Protein AF-0000000075408989 (afdb_homodimer)

Solvent-accessible surface area (backbone atoms only — not comparable to full-atom values): 9919 Å² total; per-residue (Å²): 128,81,66,56,73,28,46,53,67,54,35,48,76,35,36,69,58,48,52,52,48,8,62,71,70,38,56,32,36,30,17,55,95,84,28,76,44,34,31,33,29,18,43,68,58,52,48,53,44,45,54,67,51,27,75,73,40,74,67,51,50,51,53,60,67,58,42,80,72,45,85,69,74,74,67,75,70,71,78,71,73,72,74,78,77,125,127,79,66,56,74,29,46,53,68,54,34,46,77,36,35,69,58,50,51,52,46,8,61,72,71,38,56,32,36,30,17,56,96,84,28,75,44,34,33,34,28,18,44,68,58,52,48,54,44,46,53,66,50,26,75,72,41,72,67,51,50,51,52,60,68,61,42,78,70,45,86,70,74,74,69,76,69,71,79,71,74,73,77,78,76,126

Foldseek 3Di:
DDQAEAEPVRCVVVVVVQQVVQAVPTKYFYDYPRHTDDIDHDPVVVVVVQVVVCVVPVVSVVVVVVPPPDPPPPPPPPPPPPPPDD/DDQAEAEPVRCVVVVVVQQVVQAVPTKYFYDYPRHTDDIDHDPVVVVVVQVVVCVVPVVSVVVVVVPPPDPPPPPPPPPPPPPPDD

Nearest PDB structures (foldseek):
  2odk-assembly2_D  TM=9.544E-01  e=2.946E-04  Nitrosomonas europaea
  6jqy-assembly1_A  TM=9.069E-01  e=1.344E-02  Mycobacterium tuberculosis CDC1551
  4zm2-assembly1_B  TM=8.749E-01  e=1.439E-02  Punavirus P1
  3k33-assembly1_C-2  TM=7.530E-01  e=9.557E-03  Punavirus P1
  3k33-assembly1_D-2  TM=6.213E-01  e=1.041E-01  Punavirus P1

Radius of gyration: 17.15 Å; Cα contacts (8 Å, |Δi|>4): 229; chains: 2; bounding box: 41×52×52 Å

Structure (mmCIF, N/CA/C/O backbone):
data_AF-0000000075408989-model_v1
#
loop_
_entity.id
_entity.type
_entity.pdbx_description
1 polymer Antitoxin
#
loop_
_atom_site.group_PDB
_atom_site.id
_atom_site.type_symbol
_atom_site.label_atom_id
_atom_site.label_alt_id
_atom_site.label_comp_id
_atom_site.label_asym_id
_atom_site.label_entity_id
_atom_site.label_seq_id
_atom_site.pdbx_PDB_ins_code
_atom_site.Cartn_x
_atom_site.Cartn_y
_atom_site.Cartn_z
_atom_site.occupancy
_atom_site.B_iso_or_equiv
_atom_site.auth_seq_id
_atom_site.auth_comp_id
_atom_site.auth_asym_id
_atom_site.auth_atom_id
_atom_site.pdbx_PDB_model_num
ATOM 1 N N . MET A 1 1 ? 5.266 -3.361 18.203 1 47 1 MET A N 1
ATOM 2 C CA . MET A 1 1 ? 5.754 -4.484 17.422 1 47 1 MET A CA 1
ATOM 3 C C . MET A 1 1 ? 6.062 -4.051 15.984 1 47 1 MET A C 1
ATOM 5 O O . MET A 1 1 ? 5.445 -3.113 15.477 1 47 1 MET A O 1
ATOM 9 N N . PRO A 1 2 ? 7.184 -4.609 15.477 1 57.84 2 PRO A N 1
ATOM 10 C CA . PRO A 1 2 ? 7.59 -4.152 14.141 1 57.84 2 PRO A CA 1
ATOM 11 C C . PRO A 1 2 ? 6.547 -4.469 13.07 1 57.84 2 PRO A C 1
ATOM 13 O O . PRO A 1 2 ? 5.746 -5.391 13.234 1 57.84 2 PRO A O 1
ATOM 16 N N . GLU A 1 3 ? 6.156 -3.662 12.141 1 69.25 3 GLU A N 1
ATOM 17 C CA . GLU A 1 3 ? 5.238 -3.895 11.031 1 69.25 3 GLU A CA 1
ATOM 18 C C . GLU A 1 3 ? 5.59 -5.176 10.281 1 69.25 3 GLU A C 1
ATOM 20 O O . GLU A 1 3 ? 6.77 -5.469 10.062 1 69.25 3 GLU A O 1
ATOM 25 N N . PRO A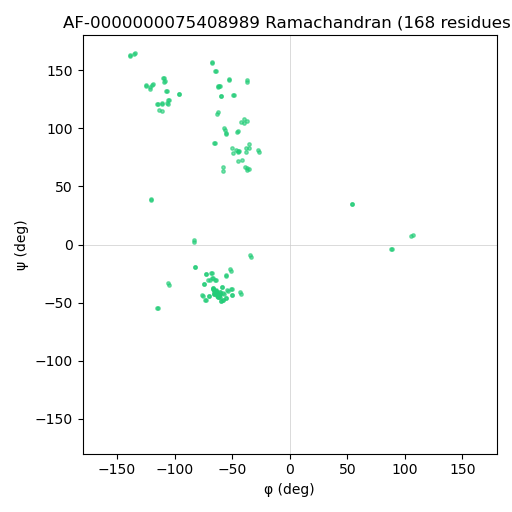 1 4 ? 4.574 -5.977 10.133 1 80.69 4 PRO A N 1
ATOM 26 C CA . PRO A 1 4 ? 4.859 -7.215 9.406 1 80.69 4 PRO A CA 1
ATOM 27 C C . PRO A 1 4 ? 5.523 -6.965 8.055 1 80.69 4 PRO A C 1
ATOM 29 O O . PRO A 1 4 ? 5.191 -5.992 7.371 1 80.69 4 PRO A O 1
ATOM 32 N N . ARG A 1 5 ? 6.477 -7.848 7.738 1 90.88 5 ARG A N 1
ATOM 33 C CA . ARG A 1 5 ? 7.203 -7.773 6.477 1 90.88 5 ARG A CA 1
ATOM 34 C C . ARG A 1 5 ? 7.031 -9.055 5.668 1 90.88 5 ARG A C 1
ATOM 36 O O . ARG A 1 5 ? 7.027 -10.156 6.23 1 90.88 5 ARG A O 1
ATOM 43 N N . TRP A 1 6 ? 6.77 -8.859 4.461 1 95.5 6 TRP A N 1
ATOM 44 C CA . TRP A 1 6 ? 6.602 -9.961 3.512 1 95.5 6 TRP A CA 1
ATOM 45 C C . TRP A 1 6 ? 7.641 -9.875 2.398 1 95.5 6 TRP A C 1
ATOM 47 O O . TRP A 1 6 ? 7.941 -8.789 1.901 1 95.5 6 TRP A O 1
ATOM 57 N N . SER A 1 7 ? 8.203 -11.062 2.025 1 96.75 7 SER A N 1
ATOM 58 C CA . SER A 1 7 ? 8.883 -11.07 0.731 1 96.75 7 SER A CA 1
ATOM 59 C C . SER A 1 7 ? 7.887 -10.891 -0.412 1 96.75 7 SER A C 1
ATOM 61 O O . SER A 1 7 ? 6.691 -11.148 -0.248 1 96.75 7 SER A O 1
ATOM 63 N N . LEU A 1 8 ? 8.352 -10.43 -1.515 1 96.81 8 LEU A N 1
ATOM 64 C CA . LEU A 1 8 ? 7.504 -10.273 -2.689 1 96.81 8 LEU A CA 1
ATOM 65 C C . LEU A 1 8 ? 6.73 -11.555 -2.982 1 96.81 8 LEU A C 1
ATOM 67 O O . LEU A 1 8 ? 5.523 -11.508 -3.23 1 96.81 8 LEU A O 1
ATOM 71 N N . GLN A 1 9 ? 7.434 -12.688 -2.883 1 96.62 9 GLN A N 1
ATOM 72 C CA . GLN A 1 9 ? 6.824 -13.977 -3.186 1 96.62 9 GLN A CA 1
ATOM 73 C C . GLN A 1 9 ? 5.797 -14.367 -2.129 1 96.62 9 GLN A C 1
ATOM 75 O O . GLN A 1 9 ? 4.707 -14.836 -2.457 1 96.62 9 GLN A O 1
ATOM 80 N N . ASP A 1 10 ? 6.121 -14.195 -0.909 1 96.88 10 ASP A N 1
ATOM 81 C CA . ASP A 1 10 ? 5.199 -14.531 0.171 1 96.88 10 ASP A CA 1
ATOM 82 C C . ASP A 1 10 ? 3.953 -13.648 0.128 1 96.88 10 ASP A C 1
ATOM 84 O O . ASP A 1 10 ? 2.84 -14.117 0.37 1 96.88 10 ASP A O 1
ATOM 88 N N . ALA A 1 11 ? 4.172 -12.406 -0.107 1 97.75 11 ALA A N 1
ATOM 89 C CA . ALA A 1 11 ? 3.051 -11.477 -0.214 1 97.75 11 ALA A CA 1
ATOM 90 C C . ALA A 1 11 ? 2.105 -11.883 -1.338 1 97.75 11 ALA A C 1
ATOM 92 O O . ALA A 1 11 ? 0.883 -11.859 -1.169 1 97.75 11 ALA A O 1
ATOM 93 N N . LYS A 1 12 ? 2.682 -12.148 -2.463 1 96.44 12 LYS A N 1
ATOM 94 C CA . LYS A 1 12 ? 1.883 -12.617 -3.592 1 96.44 12 LYS A CA 1
ATOM 95 C C . LYS A 1 12 ? 1.069 -13.852 -3.219 1 96.44 12 LYS A C 1
ATOM 97 O O . LYS A 1 12 ? -0.131 -13.914 -3.494 1 96.44 12 LYS A O 1
ATOM 102 N N . ASN A 1 13 ? 1.702 -14.773 -2.574 1 96.81 13 ASN A N 1
ATOM 103 C CA . ASN A 1 13 ? 1.077 -16.047 -2.244 1 96.81 13 ASN A CA 1
ATOM 104 C C . ASN A 1 13 ? 0.044 -15.898 -1.131 1 96.81 13 ASN A C 1
ATOM 106 O O . ASN A 1 13 ? -0.832 -16.75 -0.969 1 96.81 13 ASN A O 1
ATOM 110 N N . SER A 1 14 ? 0.214 -14.945 -0.373 1 96.62 14 SER A N 1
ATOM 111 C CA . SER A 1 14 ? -0.706 -14.672 0.726 1 96.62 14 SER A CA 1
ATOM 112 C C . SER A 1 14 ? -1.337 -13.289 0.587 1 96.62 14 SER A C 1
ATOM 114 O O . SER A 1 14 ? -1.492 -12.57 1.577 1 96.62 14 SER A O 1
ATOM 116 N N . PHE A 1 15 ? -1.644 -12.945 -0.572 1 97 15 PHE A N 1
ATOM 117 C CA . PHE A 1 15 ? -2.061 -11.578 -0.861 1 97 15 PHE A CA 1
ATOM 118 C C . PHE A 1 15 ? -3.33 -11.227 -0.097 1 97 15 PHE A C 1
ATOM 120 O O . PHE A 1 15 ? -3.461 -10.117 0.422 1 97 15 PHE A O 1
ATOM 127 N N . SER A 1 16 ? -4.289 -12.109 -0.05 1 96.19 16 SER A N 1
ATOM 128 C CA . SER A 1 16 ? -5.52 -11.867 0.696 1 96.19 16 SER A CA 1
ATOM 129 C C . SER A 1 16 ? -5.227 -11.562 2.162 1 96.19 16 SER A C 1
ATOM 131 O O . SER A 1 16 ? -5.852 -10.68 2.754 1 96.19 16 SER A O 1
ATOM 133 N N . ALA A 1 17 ? -4.289 -12.344 2.736 1 96.25 17 ALA A N 1
ATOM 134 C CA . ALA A 1 17 ? -3.889 -12.117 4.121 1 96.25 17 ALA A CA 1
ATOM 135 C C . ALA A 1 17 ? -3.207 -10.758 4.281 1 96.25 17 ALA A C 1
ATOM 137 O O . ALA A 1 17 ? -3.41 -10.062 5.281 1 96.25 17 ALA A O 1
ATOM 138 N N . VAL A 1 18 ? -2.367 -10.398 3.371 1 96.62 18 VAL A N 1
ATOM 139 C CA . VAL A 1 18 ? -1.7 -9.102 3.367 1 96.62 18 VAL A CA 1
ATOM 140 C C . VAL A 1 18 ? -2.74 -7.984 3.352 1 96.62 18 VAL A C 1
ATOM 142 O O . VAL A 1 18 ? -2.66 -7.043 4.141 1 96.62 18 VAL A O 1
ATOM 145 N N . VAL A 1 19 ? -3.717 -8.117 2.457 1 96.81 19 VAL A N 1
ATOM 146 C CA . VAL A 1 19 ? -4.773 -7.125 2.314 1 96.81 19 VAL A CA 1
ATOM 147 C C . VAL A 1 19 ? -5.582 -7.039 3.607 1 96.81 19 VAL A C 1
ATOM 149 O O . VAL A 1 19 ? -5.855 -5.941 4.102 1 96.81 19 VAL A O 1
ATOM 152 N N . ASP A 1 20 ? -5.898 -8.156 4.152 1 95.75 20 ASP A N 1
ATOM 153 C CA . ASP A 1 20 ? -6.676 -8.18 5.387 1 95.75 20 ASP A CA 1
ATOM 154 C C . ASP A 1 20 ? -5.914 -7.504 6.527 1 95.75 20 ASP A C 1
ATOM 156 O O . ASP A 1 20 ? -6.492 -6.727 7.289 1 95.75 20 ASP A O 1
ATOM 160 N N . ALA A 1 21 ? -4.664 -7.812 6.645 1 94.88 21 ALA A N 1
ATOM 161 C CA . ALA A 1 21 ? -3.82 -7.207 7.672 1 94.88 21 ALA A CA 1
ATOM 162 C C . ALA A 1 21 ? -3.75 -5.691 7.496 1 94.88 21 ALA A C 1
ATOM 164 O O . ALA A 1 21 ? -3.812 -4.945 8.477 1 94.88 21 ALA A O 1
ATOM 165 N N . ALA A 1 22 ? -3.643 -5.254 6.305 1 95.44 22 ALA A N 1
ATOM 166 C CA . ALA A 1 22 ? -3.605 -3.824 6.016 1 95.44 22 ALA A CA 1
ATOM 167 C C . ALA A 1 22 ? -4.918 -3.15 6.406 1 95.44 22 ALA A C 1
ATOM 169 O O . ALA A 1 22 ? -4.914 -2.039 6.941 1 95.44 22 ALA A O 1
ATOM 170 N N . LEU A 1 23 ? -6.004 -3.76 6.176 1 94.5 23 LEU A N 1
ATOM 171 C CA . LEU A 1 23 ? -7.324 -3.213 6.469 1 94.5 23 LEU A CA 1
ATOM 172 C C . LEU A 1 23 ? -7.539 -3.096 7.973 1 94.5 23 LEU A C 1
ATOM 174 O O . LEU A 1 23 ? -8.328 -2.264 8.43 1 94.5 23 LEU A O 1
ATOM 178 N N . HIS A 1 24 ? -6.859 -3.863 8.641 1 91.75 24 HIS A N 1
ATOM 179 C CA . HIS A 1 24 ? -6.984 -3.814 10.094 1 91.75 24 HIS A CA 1
ATOM 180 C C . HIS A 1 24 ? -6.113 -2.711 10.68 1 91.75 24 HIS A C 1
ATOM 182 O O . HIS A 1 24 ? -5.918 -2.65 11.898 1 91.75 24 HIS A O 1
ATOM 188 N N . GLY A 1 25 ? -5.488 -2.01 9.891 1 82.12 25 GLY A N 1
ATOM 189 C CA . GLY A 1 25 ? -4.891 -0.766 10.344 1 82.12 25 GLY A CA 1
ATOM 190 C C . GLY A 1 25 ? -3.379 -0.843 10.469 1 82.12 25 GLY A C 1
ATOM 191 O O . GLY A 1 25 ? -2.75 0.058 11.031 1 82.12 25 GLY A O 1
ATOM 192 N N . ARG A 1 26 ? -2.824 -1.815 10.062 1 83.38 26 ARG A N 1
ATOM 193 C CA . ARG A 1 26 ? -1.372 -1.942 10.109 1 83.38 26 ARG A CA 1
ATOM 194 C C . ARG A 1 26 ? -0.778 -1.997 8.711 1 83.38 26 ARG A C 1
ATOM 196 O O . ARG A 1 26 ? -1.114 -2.883 7.922 1 83.38 26 ARG A O 1
ATOM 203 N N . PRO A 1 27 ? 0.085 -1.045 8.438 1 93.19 27 PRO A N 1
ATOM 204 C CA . PRO A 1 27 ? 0.773 -1.125 7.145 1 93.19 27 PRO A CA 1
ATOM 205 C C . PRO A 1 27 ? 1.6 -2.4 6.996 1 93.19 27 PRO A C 1
ATOM 207 O O . PRO A 1 27 ? 2.217 -2.857 7.961 1 93.19 27 PRO A O 1
ATOM 210 N N . GLN A 1 28 ? 1.506 -3.033 5.828 1 94.88 28 GLN A N 1
ATOM 211 C CA . GLN A 1 28 ? 2.283 -4.223 5.504 1 94.88 28 GLN A CA 1
ATOM 212 C C . GLN A 1 28 ? 3.418 -3.895 4.539 1 94.88 28 GLN A C 1
ATOM 214 O O . GLN A 1 28 ? 3.182 -3.373 3.447 1 94.88 28 GLN A O 1
ATOM 219 N N . THR A 1 29 ? 4.605 -4.215 4.926 1 95.56 29 THR A N 1
ATOM 220 C CA . THR A 1 29 ? 5.762 -3.928 4.09 1 95.56 29 THR A CA 1
ATOM 221 C C . THR A 1 29 ? 6.148 -5.148 3.26 1 95.56 29 THR A C 1
ATOM 223 O O . THR A 1 29 ? 6.23 -6.262 3.78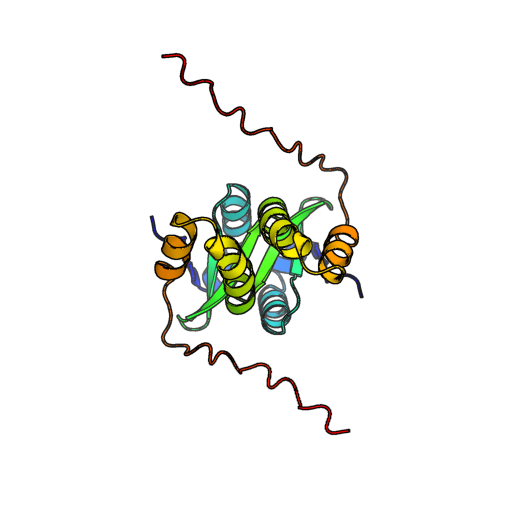5 1 95.56 29 THR A O 1
ATOM 226 N N . VAL A 1 30 ? 6.301 -4.934 2.004 1 96.88 30 VAL A N 1
ATOM 227 C CA . VAL A 1 30 ? 6.746 -5.973 1.081 1 96.88 30 VAL A CA 1
ATOM 228 C C . VAL A 1 30 ? 8.195 -5.707 0.664 1 96.88 30 VAL A C 1
ATOM 230 O O . VAL A 1 30 ? 8.539 -4.59 0.281 1 96.88 30 VAL A O 1
ATOM 233 N N . THR A 1 31 ? 9.031 -6.773 0.736 1 96.19 31 THR A N 1
ATOM 234 C CA . THR A 1 31 ? 10.445 -6.625 0.438 1 96.19 31 THR A CA 1
ATOM 235 C C . THR A 1 31 ? 10.797 -7.309 -0.88 1 96.19 31 THR A C 1
ATOM 237 O O . THR A 1 31 ? 10.172 -8.297 -1.259 1 96.19 31 THR A O 1
ATOM 240 N N . LYS A 1 32 ? 11.695 -6.703 -1.622 1 93.88 32 LYS A N 1
ATOM 241 C CA . LYS A 1 32 ? 12.367 -7.293 -2.775 1 93.88 32 LYS A CA 1
ATOM 242 C C . LYS A 1 32 ? 13.852 -7.531 -2.49 1 93.88 32 LYS A C 1
ATOM 244 O O . LYS A 1 32 ? 14.586 -6.594 -2.176 1 93.88 32 LYS A O 1
ATOM 249 N N . ARG A 1 33 ? 14.18 -8.766 -2.621 1 93.25 33 ARG A N 1
ATOM 250 C CA . ARG A 1 33 ? 15.562 -9.133 -2.338 1 93.25 33 ARG A CA 1
ATOM 251 C C . ARG A 1 33 ? 15.977 -8.664 -0.946 1 93.25 33 ARG A C 1
ATOM 253 O O . ARG A 1 33 ? 17.078 -8.125 -0.767 1 93.25 33 ARG A O 1
ATOM 260 N N . GLY A 1 34 ? 15.062 -8.719 -0.098 1 91.06 34 GLY A N 1
ATOM 261 C CA . GLY A 1 34 ? 15.352 -8.445 1.302 1 91.06 34 GLY A CA 1
ATOM 262 C C . GLY A 1 34 ? 15.242 -6.977 1.661 1 91.06 34 GLY A C 1
ATOM 263 O O . GLY A 1 34 ? 15.344 -6.609 2.834 1 91.06 34 GLY A O 1
ATOM 264 N N . LYS A 1 35 ? 14.992 -6.117 0.73 1 90.88 35 LYS A N 1
ATOM 265 C CA . LYS A 1 35 ? 14.867 -4.684 0.979 1 90.88 35 LYS A CA 1
ATOM 266 C C . LYS A 1 35 ? 13.414 -4.227 0.851 1 90.88 35 LYS A C 1
ATOM 268 O O . LYS A 1 35 ? 12.703 -4.664 -0.05 1 90.88 35 LYS A O 1
ATOM 273 N N . PRO A 1 36 ? 13.023 -3.34 1.737 1 93.38 36 PRO A N 1
ATOM 274 C CA . PRO A 1 36 ? 11.664 -2.814 1.613 1 93.38 36 PRO A CA 1
ATOM 275 C C . PRO A 1 36 ? 11.414 -2.119 0.275 1 93.38 36 PRO A C 1
ATOM 277 O O . PRO A 1 36 ? 12.195 -1.256 -0.129 1 93.38 36 PRO A O 1
ATOM 280 N N . ALA A 1 37 ? 10.414 -2.508 -0.352 1 95.88 37 ALA A N 1
ATOM 281 C CA . ALA A 1 37 ? 10.133 -1.963 -1.677 1 95.88 37 ALA A CA 1
ATOM 282 C C . ALA A 1 37 ? 8.828 -1.164 -1.672 1 95.88 37 ALA A C 1
ATOM 284 O O . ALA A 1 37 ? 8.828 0.03 -1.98 1 95.88 37 ALA A O 1
ATOM 285 N N . VAL A 1 38 ? 7.746 -1.797 -1.233 1 96.69 38 VAL A N 1
ATOM 286 C CA . VAL A 1 38 ? 6.445 -1.132 -1.229 1 96.69 38 VAL A CA 1
ATOM 287 C C . VAL A 1 38 ? 5.742 -1.385 0.102 1 96.69 38 VAL A C 1
ATOM 289 O O . VAL A 1 38 ? 6.152 -2.254 0.874 1 96.69 38 VAL A O 1
ATOM 292 N N . VAL A 1 39 ? 4.691 -0.547 0.325 1 95.62 39 VAL A N 1
ATOM 293 C CA . VAL A 1 39 ? 3.826 -0.676 1.494 1 95.62 39 VAL A CA 1
ATOM 294 C C . VAL A 1 39 ? 2.371 -0.8 1.051 1 95.62 39 VAL A C 1
ATOM 296 O O . VAL A 1 39 ? 1.938 -0.112 0.124 1 95.62 39 VAL A O 1
ATOM 299 N N . VAL A 1 40 ? 1.73 -1.692 1.695 1 96.62 40 VAL A N 1
ATOM 300 C CA . VAL A 1 40 ? 0.295 -1.864 1.497 1 96.62 40 VAL A CA 1
ATOM 301 C C . VAL A 1 40 ? -0.462 -1.32 2.707 1 96.62 40 VAL A C 1
ATOM 303 O O . VAL A 1 40 ? -0.214 -1.735 3.84 1 96.62 40 VAL A O 1
ATOM 306 N N . LEU A 1 41 ? -1.335 -0.384 2.568 1 94.5 41 LEU A N 1
ATOM 307 C CA . LEU A 1 41 ? -2.139 0.136 3.67 1 94.5 41 LEU A CA 1
ATOM 308 C C . LEU A 1 41 ? -3.578 0.372 3.229 1 94.5 41 LEU A C 1
ATOM 310 O O . LEU A 1 41 ? -3.861 0.439 2.029 1 94.5 41 LEU A O 1
ATOM 314 N N . SER A 1 42 ? -4.426 0.49 4.18 1 94.81 42 SER A N 1
ATOM 315 C CA . SER A 1 42 ? -5.832 0.706 3.855 1 94.81 42 SER A CA 1
ATOM 316 C C . SER A 1 42 ? -6.039 2.047 3.16 1 94.81 42 SER A C 1
ATOM 318 O O . SER A 1 42 ? -5.336 3.018 3.451 1 94.81 42 SER A O 1
ATOM 320 N N . VAL A 1 43 ? -6.969 2.066 2.369 1 91.81 43 VAL A N 1
ATOM 321 C CA . VAL A 1 43 ? -7.293 3.314 1.684 1 91.81 43 VAL A CA 1
ATOM 322 C C . VAL A 1 43 ? -7.629 4.395 2.709 1 91.81 43 VAL A C 1
ATOM 324 O O . VAL A 1 43 ? -7.27 5.562 2.529 1 91.81 43 VAL A O 1
ATOM 327 N N . GLN A 1 44 ? -8.258 4.066 3.748 1 88.56 44 GLN A N 1
ATOM 328 C CA . GLN A 1 44 ? -8.617 5.016 4.797 1 88.56 44 GLN A CA 1
ATOM 329 C C . GLN A 1 44 ? -7.375 5.645 5.418 1 88.56 44 GLN A C 1
ATOM 331 O O . GLN A 1 44 ? -7.316 6.863 5.602 1 88.56 44 GLN A O 1
ATOM 336 N N . GLU A 1 45 ? -6.426 4.816 5.699 1 86.75 45 GLU A N 1
ATOM 337 C CA . GLU A 1 45 ? -5.18 5.316 6.273 1 86.75 45 GLU A CA 1
ATOM 338 C C . GLU A 1 45 ? -4.438 6.211 5.281 1 86.75 45 GLU A C 1
ATOM 340 O O . GLU A 1 45 ? -3.861 7.23 5.668 1 86.75 45 GLU A O 1
ATOM 345 N N . TYR A 1 46 ? -4.465 5.809 4.117 1 87.31 46 TYR A N 1
ATOM 346 C CA . TYR A 1 46 ? -3.816 6.586 3.068 1 87.31 46 TYR A CA 1
ATOM 347 C C . TYR A 1 46 ? -4.438 7.973 2.955 1 87.31 46 TYR A C 1
ATOM 349 O O . TYR A 1 46 ? -3.725 8.977 2.85 1 87.31 46 TYR A O 1
ATOM 357 N N . GLU A 1 47 ? -5.695 8.07 3.01 1 83.12 47 GLU A N 1
ATOM 358 C CA . GLU A 1 47 ? -6.41 9.336 2.949 1 83.12 47 GLU A CA 1
ATOM 359 C C . GLU A 1 47 ? -6.082 10.219 4.152 1 83.12 47 GLU A C 1
ATOM 361 O O . GLU A 1 47 ? -5.93 11.43 4.02 1 83.12 47 GLU A O 1
ATOM 366 N N . ARG A 1 48 ? -6.016 9.617 5.188 1 81.75 48 ARG A N 1
ATOM 367 C CA . ARG A 1 48 ? -5.672 10.352 6.402 1 81.75 48 ARG A CA 1
ATOM 368 C C . ARG A 1 48 ? -4.285 10.969 6.297 1 81.75 48 ARG A C 1
ATOM 370 O O . ARG A 1 48 ? -4.086 12.133 6.652 1 81.75 48 ARG A O 1
ATOM 377 N N . LEU A 1 49 ? -3.383 10.227 5.844 1 79.38 49 LEU A N 1
ATOM 378 C CA . LEU A 1 49 ? -2.008 10.688 5.684 1 79.38 49 LEU A CA 1
ATOM 379 C C . LEU A 1 49 ? -1.929 11.82 4.664 1 79.38 49 LEU A C 1
ATOM 381 O O . LEU A 1 49 ? -1.156 12.766 4.836 1 79.38 49 LEU A O 1
ATOM 385 N N . HIS A 1 50 ? -2.703 11.633 3.648 1 74.38 50 HIS A N 1
ATOM 386 C CA . HIS A 1 50 ? -2.697 12.625 2.576 1 74.38 50 HIS A CA 1
ATOM 387 C C . HIS A 1 50 ? -3.402 13.906 3.002 1 74.38 50 HIS A C 1
ATOM 389 O O . HIS A 1 50 ? -2.994 15 2.609 1 74.38 50 HIS A O 1
ATOM 395 N N . GLN A 1 51 ? -4.574 13.836 3.592 1 69.31 51 GLN A N 1
ATOM 396 C CA . GLN A 1 51 ? -5.316 15.008 4.051 1 69.31 51 GLN A CA 1
ATOM 39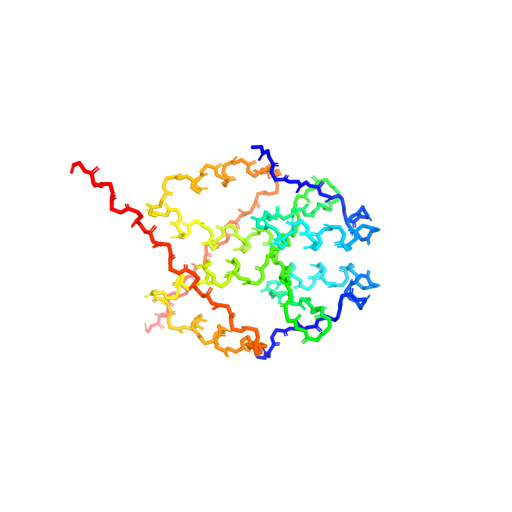7 C C . GLN A 1 51 ? -4.465 15.867 4.973 1 69.31 51 GLN A C 1
ATOM 399 O O . GLN A 1 51 ? -4.539 17.094 4.926 1 69.31 51 GLN A O 1
ATOM 404 N N . ARG A 1 52 ? -3.824 15.227 5.68 1 61.69 52 ARG A N 1
ATOM 405 C CA . ARG A 1 52 ? -2.965 15.984 6.59 1 61.69 52 ARG A CA 1
ATOM 406 C C . ARG A 1 52 ? -1.907 16.766 5.82 1 61.69 52 ARG A C 1
ATOM 408 O O . ARG A 1 52 ? -1.464 17.828 6.27 1 61.69 52 ARG A O 1
ATOM 415 N N . HIS A 1 53 ? -1.553 16.203 4.738 1 58.88 53 HIS A N 1
ATOM 416 C CA . HIS A 1 53 ? -0.587 16.891 3.885 1 58.88 53 HIS A CA 1
ATOM 417 C C . HIS A 1 53 ? -1.237 18.031 3.129 1 58.88 53 HIS A C 1
ATOM 419 O O . HIS A 1 53 ? -0.578 19.031 2.818 1 58.88 53 HIS A O 1
ATOM 425 N N . ASP A 1 54 ? -2.461 17.734 2.594 1 55.34 54 ASP A N 1
ATOM 426 C CA . ASP A 1 54 ? -3.164 18.703 1.761 1 55.34 54 ASP A CA 1
ATOM 427 C C . ASP A 1 54 ? -3.35 20.031 2.5 1 55.34 54 ASP A C 1
ATOM 429 O O . ASP A 1 54 ? -3.664 21.047 1.885 1 55.34 54 ASP A O 1
ATOM 433 N N . VAL A 1 55 ? -3.379 19.922 3.809 1 50.44 55 VAL A N 1
ATOM 434 C CA . VAL A 1 55 ? -3.619 21.25 4.379 1 50.44 55 VAL A CA 1
ATOM 435 C C . VAL A 1 55 ? -2.631 22.25 3.793 1 50.44 55 VAL A C 1
ATOM 437 O O . VAL A 1 55 ? -2.859 23.469 3.852 1 50.44 55 VAL A O 1
ATOM 440 N N . GLY A 1 56 ? -1.591 21.734 3.338 1 46.75 56 GLY A N 1
ATOM 441 C CA . GLY A 1 56 ? -0.752 22.797 2.824 1 46.75 56 GLY A CA 1
ATOM 442 C C . GLY A 1 56 ? -0.741 22.875 1.309 1 46.75 56 GLY A C 1
ATOM 443 O O . GLY A 1 56 ? -0.365 23.891 0.735 1 46.75 56 GLY A O 1
ATOM 444 N N . THR A 1 57 ? -0.825 21.703 0.535 1 50.94 57 THR A N 1
ATOM 445 C CA . THR A 1 57 ? -0.617 21.828 -0.903 1 50.94 57 THR A CA 1
ATOM 446 C C . THR A 1 57 ? -1.916 21.578 -1.663 1 50.94 57 THR A C 1
ATOM 448 O O . THR A 1 57 ? -2.605 20.594 -1.411 1 50.94 57 THR A O 1
ATOM 451 N N . PRO A 1 58 ? -2.459 22.469 -2.312 1 50.84 58 PRO A N 1
ATOM 452 C CA . PRO A 1 58 ? -3.688 22.422 -3.107 1 50.84 58 PRO A CA 1
ATOM 453 C C . PRO A 1 58 ? -3.795 21.172 -3.965 1 50.84 58 PRO A C 1
ATOM 455 O O . PRO A 1 58 ? -4.879 20.594 -4.102 1 50.84 58 PRO A O 1
ATOM 458 N N . SER A 1 59 ? -2.807 20.672 -4.598 1 50.62 59 SER A N 1
ATOM 459 C CA . SER A 1 59 ? -2.85 19.625 -5.617 1 50.62 59 SER A CA 1
ATOM 460 C C . SER A 1 59 ? -3.195 18.281 -5.012 1 50.62 59 SER A C 1
ATOM 462 O O . SER A 1 59 ? -3.85 17.453 -5.652 1 50.62 59 SER A O 1
ATOM 464 N N . PHE A 1 60 ? -2.869 18.062 -3.91 1 49.25 60 PHE A N 1
ATOM 465 C CA . PHE A 1 60 ? -3.15 16.75 -3.34 1 49.25 60 PHE A CA 1
ATOM 466 C C . PHE A 1 60 ? -4.633 16.609 -3.012 1 49.25 60 PHE A C 1
ATOM 468 O O . PHE A 1 60 ? -5.23 15.555 -3.258 1 49.25 60 PHE A O 1
ATOM 475 N N . VAL A 1 61 ? -5.277 17.609 -2.629 1 53.41 61 VAL A N 1
ATOM 476 C CA . VAL A 1 61 ? -6.73 17.609 -2.482 1 53.41 61 VAL A CA 1
ATOM 477 C C . VAL A 1 61 ? -7.375 17.062 -3.754 1 53.41 61 VAL A C 1
ATOM 479 O O . VAL A 1 61 ? -8.344 16.297 -3.688 1 53.41 61 VAL A O 1
ATOM 482 N N . GLU A 1 62 ? -6.762 17.453 -4.781 1 53.28 62 GLU A N 1
ATOM 483 C CA . GLU A 1 62 ? -7.281 17.016 -6.07 1 53.28 62 GLU A CA 1
ATOM 484 C C . GLU A 1 62 ? -7.129 15.508 -6.246 1 53.28 62 GLU A C 1
ATOM 486 O O . GLU A 1 62 ? -8.016 14.844 -6.789 1 53.28 62 GLU A O 1
ATOM 491 N N . HIS A 1 63 ? -6.09 15.016 -5.805 1 53.25 63 HIS A N 1
ATOM 492 C CA . HIS A 1 63 ? -5.871 13.578 -5.902 1 53.25 63 HIS A CA 1
ATOM 493 C C . HIS A 1 63 ? -6.855 12.812 -5.023 1 53.25 63 HIS A C 1
ATOM 495 O O . HIS A 1 63 ? -7.418 11.797 -5.453 1 53.25 63 HIS A O 1
ATOM 501 N N . LEU A 1 64 ? -7.121 13.352 -3.926 1 54.81 64 LEU A N 1
ATOM 502 C CA . LEU A 1 64 ? -8.102 12.75 -3.033 1 54.81 64 LEU A CA 1
ATOM 503 C C . LEU A 1 64 ? -9.492 12.766 -3.662 1 54.81 64 LEU A C 1
ATOM 505 O O . LEU A 1 64 ? -10.234 11.781 -3.566 1 54.81 64 LEU A O 1
ATOM 509 N N . LEU A 1 65 ? -9.617 13.844 -4.191 1 56.56 65 LEU A N 1
ATOM 510 C CA . LEU A 1 65 ? -10.93 14 -4.816 1 56.56 65 LEU A CA 1
ATOM 511 C C . LEU A 1 65 ? -11.086 13.055 -6.004 1 56.56 65 LEU A C 1
ATOM 513 O O . LEU A 1 65 ? -12.203 12.711 -6.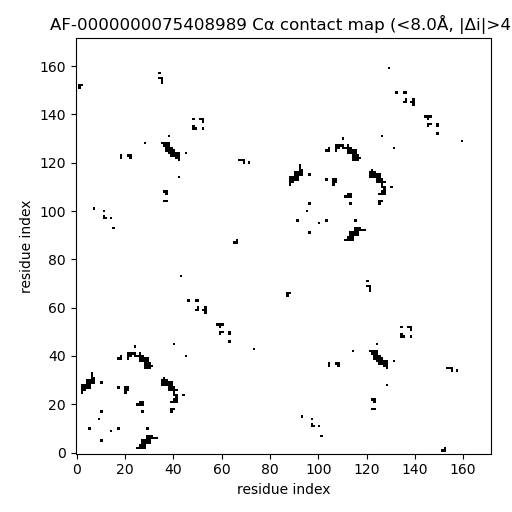383 1 56.56 65 LEU A O 1
ATOM 517 N N . ALA A 1 66 ? -9.977 12.797 -6.562 1 53.5 66 ALA A N 1
ATOM 518 C CA . ALA A 1 66 ? -10.023 11.953 -7.75 1 53.5 66 ALA A CA 1
ATOM 519 C C . ALA A 1 66 ? -10.094 10.477 -7.367 1 53.5 66 ALA A C 1
ATOM 521 O O . ALA A 1 66 ? -10.367 9.617 -8.211 1 53.5 66 ALA A O 1
ATOM 522 N N . MET A 1 67 ? -9.75 10.164 -6.238 1 50.44 67 MET A N 1
ATOM 523 C CA . MET A 1 67 ? -9.844 8.773 -5.805 1 50.44 67 MET A CA 1
ATOM 524 C C . MET A 1 67 ? -11.289 8.297 -5.812 1 50.44 67 MET A C 1
ATOM 526 O O . MET A 1 67 ? -12.188 9.016 -5.363 1 50.44 67 MET A O 1
ATOM 530 N N . PRO A 1 68 ? -11.531 7.398 -6.664 1 49.47 68 PRO A N 1
ATOM 531 C CA . PRO A 1 68 ? -12.922 6.934 -6.703 1 49.47 68 PRO A CA 1
ATOM 532 C C . PRO A 1 68 ? -13.492 6.664 -5.316 1 49.47 68 PRO A C 1
ATOM 534 O O . PRO A 1 68 ? -12.82 6.07 -4.469 1 49.47 68 PRO A O 1
ATOM 537 N N . GLN A 1 69 ? -14.219 7.629 -4.762 1 47.5 69 GLN A N 1
ATOM 538 C CA . GLN A 1 69 ? -14.93 7.41 -3.508 1 47.5 69 GLN A CA 1
ATOM 539 C C . GLN A 1 69 ? -15.898 6.238 -3.621 1 47.5 69 GLN A C 1
ATOM 541 O O . GLN A 1 69 ? -16.812 6.258 -4.449 1 47.5 69 GLN A O 1
ATOM 546 N N . GLY A 1 70 ? -15.484 5.145 -3.775 1 45.19 70 GLY A N 1
ATOM 547 C CA . GLY A 1 70 ? -16.609 4.234 -3.615 1 45.19 70 GLY A CA 1
ATOM 548 C C . GLY A 1 70 ? -17.578 4.664 -2.533 1 45.19 70 GLY A C 1
ATOM 549 O O . GLY A 1 70 ? -17.266 5.535 -1.72 1 45.19 70 GLY A O 1
ATOM 550 N N . GLU A 1 71 ? -18.906 4.496 -2.703 1 42.94 71 GLU A N 1
ATOM 551 C CA . GLU A 1 71 ? -19.953 4.723 -1.709 1 42.94 71 GLU A CA 1
ATOM 552 C C . GLU A 1 71 ? -19.469 4.379 -0.305 1 42.94 71 GLU A C 1
ATOM 554 O O . GLU A 1 71 ? -20.266 4.285 0.63 1 42.94 71 GLU A O 1
ATOM 559 N N . VAL A 1 72 ? -18.391 3.783 -0.213 1 40.16 72 VAL A N 1
ATOM 560 C CA . VAL A 1 72 ? -18.156 3.406 1.177 1 40.16 72 VAL A CA 1
ATOM 561 C C . VAL A 1 72 ? -17.969 4.66 2.029 1 40.16 72 VAL A C 1
ATOM 563 O O . VAL A 1 72 ? -17.109 5.488 1.751 1 40.16 72 VAL A O 1
ATOM 566 N N . GLU A 1 73 ? -19.031 5.238 2.537 1 38.09 73 GLU A N 1
ATOM 567 C CA . GLU A 1 73 ? -19.125 6.273 3.561 1 38.09 73 GLU A CA 1
ATOM 568 C C . GLU A 1 73 ? -18.047 6.102 4.617 1 38.09 73 GLU A C 1
ATOM 570 O O . GLU A 1 73 ? -18.031 5.113 5.348 1 38.09 73 GLU A O 1
ATOM 575 N N . PHE A 1 74 ? -16.719 6.219 4.391 1 40.19 74 PHE A N 1
ATOM 576 C CA . PHE A 1 74 ? -15.758 6.297 5.492 1 40.19 74 PHE A CA 1
ATOM 577 C C . PHE A 1 74 ? -16.328 7.109 6.648 1 40.19 74 PHE A C 1
ATOM 579 O O . PHE A 1 74 ? -16.578 8.312 6.508 1 40.19 74 PHE A O 1
ATOM 586 N N . GLU A 1 75 ? -17.328 6.691 7.301 1 34 75 GLU A N 1
ATOM 587 C CA . GLU A 1 75 ? -17.812 7.355 8.516 1 34 75 GLU A CA 1
ATOM 588 C C . GLU A 1 75 ? -16.641 7.777 9.406 1 34 75 GLU A C 1
ATOM 590 O O . GLU A 1 75 ? -15.844 6.941 9.828 1 34 75 GLU A O 1
ATOM 595 N N . ARG A 1 76 ? -15.922 8.781 9.023 1 38.12 76 ARG A N 1
ATOM 596 C CA . ARG A 1 76 ? -15.078 9.406 10.039 1 38.12 76 ARG A CA 1
ATOM 597 C C . ARG A 1 76 ? -15.656 9.211 11.43 1 38.12 76 ARG A C 1
ATOM 599 O O . ARG A 1 76 ? -16.781 9.641 11.711 1 38.12 76 ARG A O 1
ATOM 606 N N . GLN A 1 77 ? -15.461 8.008 12.039 1 35.22 77 GLN A N 1
ATOM 607 C CA . GLN A 1 77 ? -15.891 7.98 13.438 1 35.22 77 GLN A CA 1
ATOM 608 C C . GLN A 1 77 ? -15.203 9.078 14.242 1 35.22 77 GLN A C 1
ATOM 610 O O . GLN A 1 77 ? -13.977 9.203 14.219 1 35.22 77 GLN A O 1
ATOM 615 N N . PRO A 1 78 ? -15.812 10.078 14.438 1 32.94 78 PRO A N 1
ATOM 616 C CA . PRO A 1 78 ? -15.266 11.133 15.297 1 32.94 78 PRO A CA 1
ATOM 617 C C . PRO A 1 78 ? -14.547 10.578 16.531 1 32.94 78 PRO A C 1
ATOM 619 O O . PRO A 1 78 ? -14.938 9.531 17.047 1 32.94 78 PRO A O 1
ATOM 622 N N . VAL A 1 79 ? -13.25 10.578 16.594 1 34.56 79 VAL A N 1
ATOM 623 C CA . VAL A 1 79 ? -12.578 10.305 17.859 1 34.56 79 VAL A CA 1
ATOM 624 C C . VAL A 1 79 ? -13.25 11.094 18.984 1 34.56 79 VAL A C 1
ATOM 626 O O . VAL A 1 79 ? -13.352 12.32 18.906 1 34.56 79 VAL A O 1
ATOM 629 N N . THR A 1 80 ? -14.336 10.594 19.469 1 33 80 THR A N 1
ATOM 630 C CA . THR A 1 80 ? -14.859 11.164 20.703 1 33 80 THR A CA 1
ATOM 631 C C . THR A 1 80 ? -13.758 11.266 21.766 1 33 80 THR A C 1
ATOM 633 O O . THR A 1 80 ? -13.141 10.258 22.125 1 33 80 THR A O 1
ATOM 636 N N . LEU A 1 81 ? -12.883 12.25 21.719 1 32.47 81 LEU A N 1
ATOM 637 C CA . LEU A 1 81 ? -12.172 12.594 22.938 1 32.47 81 LEU A CA 1
ATOM 638 C C . LEU A 1 81 ? -13.078 12.422 24.156 1 32.47 81 LEU A C 1
ATOM 640 O O . LEU A 1 81 ? -14.156 13.008 24.219 1 32.47 81 LEU A O 1
ATOM 644 N N . ARG A 1 82 ? -13.188 11.234 24.656 1 36.81 82 ARG A N 1
ATOM 645 C CA . ARG A 1 82 ? -13.789 11.102 25.984 1 36.81 82 ARG A CA 1
ATOM 646 C C . ARG A 1 82 ? -13.383 12.25 26.891 1 36.81 82 ARG A C 1
ATOM 648 O O . ARG A 1 82 ? -12.203 12.625 26.938 1 36.81 82 ARG A O 1
ATOM 655 N N . GLU A 1 83 ? -14.25 13.195 27.188 1 35.03 83 GLU A N 1
ATOM 656 C CA . GLU A 1 83 ? -14.227 14.141 28.297 1 35.03 83 GLU A CA 1
ATOM 657 C C . GLU A 1 83 ? -13.703 13.484 29.578 1 35.03 83 GLU A C 1
ATOM 659 O O . GLU A 1 83 ? -14.266 12.492 30.047 1 35.03 83 GLU A O 1
ATOM 664 N N . VAL A 1 84 ? -12.398 13.398 29.75 1 34.75 84 VAL A N 1
ATOM 665 C CA . VAL A 1 84 ? -11.961 13.102 31.109 1 34.75 84 VAL A CA 1
ATOM 666 C C . VAL A 1 84 ? -12.727 13.969 32.094 1 34.75 84 VAL A C 1
ATOM 668 O O . VAL A 1 84 ? -12.641 15.195 32.062 1 34.75 84 VAL A O 1
ATOM 671 N N . GLU A 1 85 ? -13.938 13.602 32.406 1 28.77 85 GLU A N 1
ATOM 672 C CA . GLU A 1 85 ? -14.547 14.133 33.625 1 28.77 85 GLU A CA 1
ATOM 673 C C . GLU A 1 85 ? -13.672 13.859 34.844 1 28.77 85 GLU A C 1
ATOM 675 O O . GLU A 1 85 ? -13.273 12.719 35.094 1 28.77 85 GLU A O 1
ATOM 680 N N . PHE A 1 86 ? -12.812 14.969 35.188 1 28 86 PHE A N 1
ATOM 681 C CA . PHE A 1 86 ? -12.57 15.078 36.625 1 28 86 PHE A CA 1
ATOM 682 C C . PHE A 1 86 ? -13.859 15.414 37.344 1 28 86 PHE A C 1
ATOM 684 O O . PHE A 1 86 ? -14.773 16.016 36.781 1 28 86 PHE A O 1
ATOM 691 N N . MET B 1 1 ? -4.141 11.758 -14.758 1 47.06 1 MET B N 1
ATOM 692 C CA . MET B 1 1 ? -4.762 10.469 -15.047 1 47.06 1 MET B CA 1
ATOM 693 C C . MET B 1 1 ? -5.105 9.719 -13.766 1 47.06 1 MET B C 1
ATOM 695 O O . MET B 1 1 ? -4.438 9.898 -12.742 1 47.06 1 MET B O 1
ATOM 699 N N . PRO B 1 2 ? -6.297 9.078 -13.805 1 57.91 2 PRO B N 1
ATOM 700 C CA . PRO B 1 2 ? -6.727 8.43 -12.57 1 57.91 2 PRO B CA 1
ATOM 701 C C . PRO B 1 2 ? -5.777 7.32 -12.117 1 57.91 2 PRO B C 1
ATOM 703 O O . PRO B 1 2 ? -5.059 6.75 -12.945 1 57.91 2 PRO B O 1
ATOM 706 N N . GLU B 1 3 ? -5.367 7.137 -10.922 1 69 3 GLU B N 1
ATOM 707 C CA . GLU B 1 3 ? -4.523 6.07 -10.391 1 69 3 GLU B CA 1
ATOM 708 C C . GLU B 1 3 ? -5.027 4.695 -10.82 1 69 3 GLU B C 1
ATOM 710 O O . GLU B 1 3 ? -6.238 4.457 -10.859 1 69 3 GLU B O 1
ATOM 715 N N . PRO B 1 4 ? -4.105 3.967 -11.352 1 80.31 4 PRO B N 1
ATOM 716 C CA . PRO B 1 4 ? -4.543 2.631 -11.766 1 80.31 4 PRO B CA 1
ATOM 717 C C . PRO B 1 4 ? -5.23 1.86 -10.641 1 80.31 4 PRO B C 1
ATOM 719 O O . PRO B 1 4 ? -4.832 1.973 -9.484 1 80.31 4 PRO B O 1
ATOM 722 N N . ARG B 1 5 ? -6.266 1.111 -11.039 1 90.69 5 ARG B N 1
ATOM 723 C CA . ARG B 1 5 ? -7.031 0.298 -10.102 1 90.69 5 ARG B CA 1
ATOM 724 C C . ARG B 1 5 ? -7.004 -1.173 -10.508 1 90.69 5 ARG B C 1
ATOM 726 O O . ARG B 1 5 ? -7.082 -1.5 -11.688 1 90.69 5 ARG B O 1
ATOM 733 N N . TRP B 1 6 ? -6.793 -1.956 -9.547 1 95.44 6 TRP B N 1
ATOM 734 C CA . TRP B 1 6 ? -6.762 -3.404 -9.711 1 95.44 6 TRP B CA 1
ATOM 735 C C . TRP B 1 6 ? -7.832 -4.074 -8.859 1 95.44 6 TRP B C 1
ATOM 737 O O . TRP B 1 6 ? -8.055 -3.68 -7.711 1 95.44 6 TRP B O 1
ATOM 747 N N . SER B 1 7 ? -8.516 -5.086 -9.469 1 96.69 7 SER B N 1
ATOM 748 C CA . SER B 1 7 ? -9.242 -5.98 -8.57 1 96.69 7 SER B CA 1
ATOM 749 C C . SER B 1 7 ? -8.281 -6.793 -7.711 1 96.69 7 SER B C 1
ATOM 751 O O . SER B 1 7 ? -7.109 -6.965 -8.062 1 96.69 7 SER B O 1
ATOM 753 N N . LEU B 1 8 ? -8.742 -7.246 -6.602 1 96.75 8 LEU B N 1
ATOM 754 C CA . LEU B 1 8 ? -7.926 -8.078 -5.719 1 96.75 8 LEU B CA 1
ATOM 755 C C . LEU B 1 8 ? -7.289 -9.227 -6.492 1 96.75 8 LEU B C 1
ATOM 757 O O . LEU B 1 8 ? -6.094 -9.492 -6.344 1 96.75 8 LEU B O 1
ATOM 761 N N . GLN B 1 9 ? -8.102 -9.859 -7.367 1 96.56 9 GLN B N 1
ATOM 762 C CA . GLN B 1 9 ? -7.629 -11.008 -8.133 1 96.56 9 GLN B CA 1
ATOM 763 C C . GLN B 1 9 ? -6.598 -10.586 -9.18 1 96.56 9 GLN B C 1
ATOM 765 O O . GLN B 1 9 ? -5.57 -11.25 -9.344 1 96.56 9 GLN B O 1
ATOM 770 N N . ASP B 1 10 ? -6.848 -9.539 -9.859 1 96.81 10 ASP B N 1
ATOM 771 C CA . ASP B 1 10 ? -5.918 -9.062 -10.883 1 96.81 10 ASP B CA 1
ATOM 772 C C . ASP B 1 10 ? -4.602 -8.609 -10.258 1 96.81 10 ASP B C 1
ATOM 774 O O . ASP B 1 10 ? -3.529 -8.859 -10.812 1 96.81 10 ASP B O 1
ATOM 778 N N . ALA B 1 11 ? -4.703 -7.922 -9.172 1 97.75 11 ALA B N 1
ATOM 779 C CA . ALA B 1 11 ? -3.506 -7.48 -8.461 1 97.75 11 ALA B CA 1
ATOM 780 C C . ALA B 1 11 ? -2.645 -8.664 -8.039 1 97.75 11 ALA B C 1
ATOM 782 O O . ALA B 1 11 ? -1.422 -8.641 -8.188 1 97.75 11 ALA B O 1
ATOM 783 N N . LYS B 1 12 ? -3.299 -9.625 -7.445 1 96.44 12 LYS B N 1
ATOM 784 C CA . LYS B 1 12 ? -2.588 -10.836 -7.051 1 96.44 12 LYS B CA 1
ATOM 785 C C . LYS B 1 12 ? -1.88 -11.469 -8.25 1 96.44 12 LYS B C 1
ATOM 787 O O . LYS B 1 12 ? -0.703 -11.828 -8.156 1 96.44 12 LYS B O 1
ATOM 792 N N . ASN B 1 13 ? -2.562 -11.57 -9.344 1 96.81 13 ASN B N 1
ATOM 793 C CA . ASN B 1 13 ? -2.049 -12.25 -10.531 1 96.81 13 ASN B CA 1
ATOM 794 C C . ASN B 1 13 ? -0.963 -11.43 -11.219 1 96.81 13 ASN B C 1
ATOM 796 O O . ASN B 1 13 ? -0.167 -11.969 -11.992 1 96.81 13 ASN B O 1
ATOM 800 N N . SER B 1 14 ? -1.005 -10.211 -11.023 1 96.62 14 SER B N 1
ATOM 801 C CA . SER B 1 14 ? -0.019 -9.305 -11.602 1 96.62 14 SER B CA 1
ATOM 802 C C . SER B 1 14 ? 0.732 -8.531 -10.523 1 96.62 14 SER B C 1
ATOM 804 O O . SER B 1 14 ? 0.997 -7.34 -10.672 1 96.62 14 SER B O 1
ATOM 806 N N . PHE B 1 15 ? 1.012 -9.188 -9.477 1 97 15 PHE B N 1
ATOM 807 C CA . PHE B 1 15 ? 1.538 -8.516 -8.297 1 97 15 PHE B CA 1
ATOM 808 C C . PHE B 1 15 ? 2.865 -7.832 -8.609 1 97 15 PHE B C 1
ATOM 810 O O . PHE B 1 15 ? 3.117 -6.715 -8.148 1 97 15 PHE B O 1
ATOM 817 N N . SER B 1 16 ? 3.744 -8.477 -9.344 1 96.25 16 SER B N 1
ATOM 818 C CA . SER B 1 16 ? 5.02 -7.875 -9.719 1 96.25 16 SER B CA 1
ATOM 819 C C . SER B 1 16 ? 4.812 -6.566 -10.477 1 96.25 16 SER B C 1
ATOM 821 O O . SER B 1 16 ? 5.535 -5.594 -10.25 1 96.25 16 SER B O 1
ATOM 823 N N . ALA B 1 17 ? 3.828 -6.574 -11.391 1 96.25 17 ALA B N 1
ATOM 824 C CA . ALA B 1 17 ? 3.506 -5.367 -12.148 1 96.25 17 ALA B CA 1
ATOM 825 C C . ALA B 1 17 ? 2.959 -4.277 -11.227 1 96.25 17 ALA B C 1
ATOM 827 O O . ALA B 1 17 ? 3.266 -3.096 -11.406 1 96.25 17 ALA B O 1
ATOM 828 N N . VAL B 1 18 ? 2.121 -4.633 -10.305 1 96.62 18 VAL B N 1
ATOM 829 C CA . VAL B 1 18 ? 1.575 -3.701 -9.32 1 96.62 18 VAL B CA 1
ATOM 830 C C . VAL B 1 18 ? 2.713 -3.059 -8.539 1 96.62 18 VAL B C 1
ATOM 832 O O . VAL B 1 18 ? 2.75 -1.836 -8.375 1 96.62 18 VAL B O 1
ATOM 835 N N . VAL B 1 19 ? 3.635 -3.895 -8.078 1 96.75 19 VAL B N 1
ATOM 836 C CA . VAL B 1 19 ? 4.77 -3.428 -7.293 1 96.75 19 VAL B CA 1
ATOM 837 C C . VAL B 1 19 ? 5.633 -2.49 -8.133 1 96.75 19 VAL B C 1
ATOM 839 O O . VAL B 1 19 ? 6.027 -1.415 -7.676 1 96.75 19 VAL B O 1
ATOM 842 N N . ASP B 1 20 ? 5.867 -2.869 -9.344 1 95.69 20 ASP B N 1
ATOM 843 C CA . ASP B 1 20 ? 6.688 -2.047 -10.227 1 95.69 20 ASP B CA 1
ATOM 844 C C . ASP B 1 20 ? 6.035 -0.686 -10.469 1 95.69 20 ASP B C 1
ATOM 846 O O . ASP B 1 20 ? 6.711 0.345 -10.438 1 95.69 20 ASP B O 1
ATOM 850 N N . ALA B 1 21 ? 4.766 -0.69 -10.719 1 94.75 21 ALA B N 1
ATOM 851 C CA . ALA B 1 21 ? 4.023 0.548 -10.938 1 94.75 21 ALA B CA 1
ATOM 852 C C . ALA B 1 21 ? 4.086 1.445 -9.703 1 94.75 21 ALA B C 1
ATOM 854 O O . ALA B 1 21 ? 4.258 2.662 -9.82 1 94.75 21 ALA B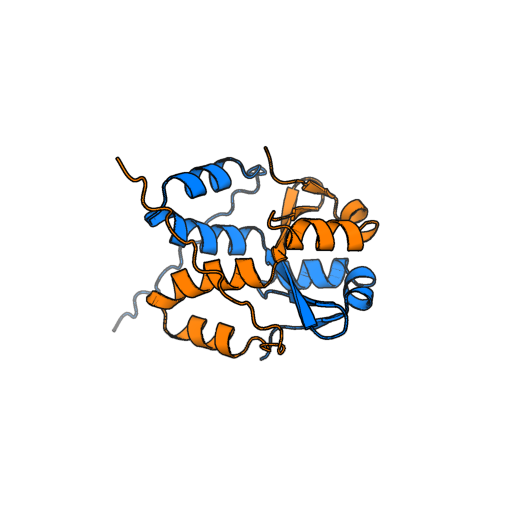 O 1
ATOM 855 N N . ALA B 1 22 ? 3.973 0.873 -8.57 1 95.44 22 ALA B N 1
ATOM 856 C CA . ALA B 1 22 ? 4.055 1.624 -7.32 1 95.44 22 ALA B CA 1
ATOM 857 C C . ALA B 1 22 ? 5.438 2.246 -7.141 1 95.44 22 ALA B C 1
ATOM 859 O O . ALA B 1 22 ? 5.559 3.385 -6.684 1 95.44 22 ALA B O 1
ATOM 860 N N . LEU B 1 23 ? 6.457 1.569 -7.484 1 94.56 23 LEU B N 1
ATOM 861 C CA . LEU B 1 23 ? 7.832 2.033 -7.332 1 94.56 23 LEU B CA 1
ATOM 862 C C . LEU B 1 23 ? 8.117 3.199 -8.273 1 94.56 23 LEU B C 1
ATOM 864 O O . LEU B 1 23 ? 9 4.016 -8.008 1 94.56 23 LEU B O 1
ATOM 868 N N . HIS B 1 24 ? 7.395 3.244 -9.266 1 91.69 24 HIS B N 1
ATOM 869 C CA . HIS B 1 24 ? 7.582 4.332 -10.219 1 91.69 24 HIS B CA 1
ATOM 870 C C . HIS B 1 24 ? 6.84 5.59 -9.773 1 91.69 24 HIS B C 1
ATOM 872 O O . HIS B 1 24 ? 6.703 6.543 -10.539 1 91.69 24 HIS B O 1
ATOM 878 N N . GLY B 1 25 ? 6.273 5.535 -8.68 1 82.31 25 GLY B N 1
ATOM 879 C CA . GLY B 1 25 ? 5.809 6.762 -8.047 1 82.31 25 GLY B CA 1
ATOM 880 C C . GLY B 1 25 ? 4.305 6.938 -8.125 1 82.31 25 GLY B C 1
ATOM 881 O O . GLY B 1 25 ? 3.785 8.008 -7.816 1 82.31 25 GLY B O 1
ATOM 882 N N . ARG B 1 26 ? 3.65 6.027 -8.555 1 83.44 26 ARG B N 1
ATOM 883 C CA . ARG B 1 26 ? 2.195 6.109 -8.625 1 83.44 26 ARG B CA 1
ATOM 884 C C . ARG B 1 26 ? 1.545 5.094 -7.691 1 83.44 26 ARG B C 1
ATOM 886 O O . ARG B 1 26 ? 1.765 3.887 -7.824 1 83.44 26 ARG B O 1
ATOM 893 N N . PRO B 1 27 ? 0.751 5.613 -6.77 1 93.19 27 PRO B N 1
ATOM 894 C CA . PRO B 1 27 ? 0.011 4.672 -5.926 1 93.19 27 PRO B CA 1
ATOM 895 C C . PRO B 1 27 ? -0.935 3.779 -6.727 1 93.19 27 PRO B C 1
ATOM 897 O O . PRO B 1 27 ? -1.552 4.234 -7.691 1 93.19 27 PRO B O 1
ATOM 900 N N . GLN B 1 28 ? -0.96 2.486 -6.398 1 94.81 28 GLN B N 1
ATOM 901 C CA . GLN B 1 28 ? -1.854 1.517 -7.023 1 94.81 28 GLN B CA 1
ATOM 902 C C . GLN B 1 28 ? -2.994 1.135 -6.082 1 94.81 28 GLN B C 1
ATOM 904 O O . GLN B 1 28 ? -2.754 0.665 -4.965 1 94.81 28 GLN B O 1
ATOM 909 N N . THR B 1 29 ? -4.184 1.313 -6.535 1 95.44 29 THR B N 1
ATOM 910 C CA . THR B 1 29 ? -5.344 0.998 -5.711 1 95.44 29 THR B CA 1
ATOM 911 C C . THR B 1 29 ? -5.871 -0.397 -6.031 1 95.44 29 THR B C 1
ATOM 913 O O . THR B 1 29 ? -6.039 -0.749 -7.203 1 95.44 29 THR B O 1
ATOM 916 N N . VAL B 1 30 ? -6.059 -1.165 -5.016 1 96.81 30 VAL B N 1
ATOM 917 C CA . VAL B 1 30 ? -6.633 -2.5 -5.141 1 96.81 30 VAL B CA 1
ATOM 918 C C . VAL B 1 30 ? -8.062 -2.502 -4.602 1 96.81 30 VAL B C 1
ATOM 920 O O . VAL B 1 30 ? -8.32 -2.002 -3.506 1 96.81 30 VAL B O 1
ATOM 923 N N . THR B 1 31 ? -8.984 -3.094 -5.402 1 96.12 31 THR B N 1
ATOM 924 C CA . THR B 1 31 ? -10.398 -3.082 -5.031 1 96.12 31 THR B CA 1
ATOM 925 C C . THR B 1 31 ? -10.859 -4.48 -4.633 1 96.12 31 THR B C 1
ATOM 927 O O . THR B 1 31 ? -10.336 -5.48 -5.125 1 96.12 31 THR B O 1
ATOM 930 N N 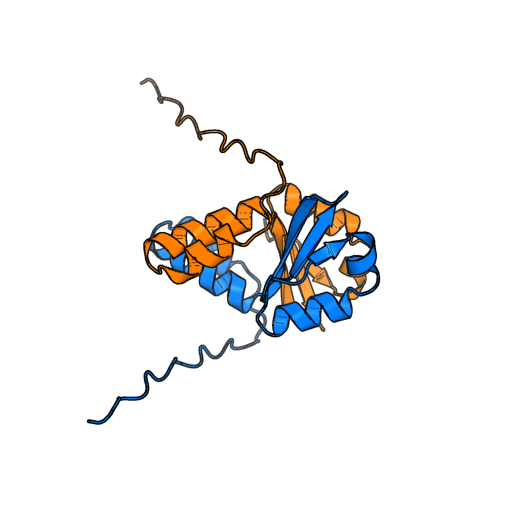. LYS B 1 32 ? -11.727 -4.543 -3.648 1 94 32 LYS B N 1
ATOM 931 C CA . LYS B 1 32 ? -12.492 -5.727 -3.275 1 94 32 LYS B CA 1
ATOM 932 C C . LYS B 1 32 ? -13.977 -5.539 -3.586 1 94 32 LYS B C 1
ATOM 934 O O . LYS B 1 32 ? -14.609 -4.617 -3.076 1 94 32 LYS B O 1
ATOM 939 N N . ARG B 1 33 ? -14.414 -6.434 -4.398 1 93.25 33 ARG B N 1
ATOM 940 C CA . ARG B 1 33 ? -15.82 -6.344 -4.805 1 93.25 33 ARG B CA 1
ATOM 941 C C . ARG B 1 33 ? -16.141 -4.969 -5.383 1 93.25 33 ARG B C 1
ATOM 943 O O . ARG B 1 33 ? -17.172 -4.379 -5.059 1 93.25 33 ARG B O 1
ATOM 950 N N . GLY B 1 34 ? -15.211 -4.461 -6.027 1 91.12 34 GLY B N 1
ATOM 951 C CA . GLY B 1 34 ? -15.422 -3.225 -6.762 1 91.12 34 GLY B CA 1
ATOM 952 C C . GLY B 1 34 ? -15.156 -1.984 -5.93 1 91.12 34 GLY B C 1
ATOM 953 O O . GLY B 1 34 ? -15.18 -0.866 -6.449 1 91.12 34 GLY B O 1
ATOM 954 N N . LYS B 1 35 ? -14.859 -2.119 -4.676 1 90.88 35 LYS B N 1
ATOM 955 C CA . LYS B 1 35 ? -14.602 -0.985 -3.793 1 90.88 35 LYS B CA 1
ATOM 956 C C . LYS B 1 35 ? -13.117 -0.904 -3.428 1 90.88 35 LYS B C 1
ATOM 958 O O . LYS B 1 35 ? -12.484 -1.928 -3.172 1 90.88 35 LYS B O 1
ATOM 963 N N . PRO B 1 36 ? -12.609 0.312 -3.391 1 93.44 36 PRO B N 1
ATOM 964 C CA . PRO B 1 36 ? -11.211 0.45 -2.975 1 93.44 36 PRO B CA 1
ATOM 965 C C . PRO B 1 36 ? -10.961 -0.089 -1.569 1 93.44 36 PRO B C 1
ATOM 967 O O . PRO B 1 36 ? -11.68 0.266 -0.63 1 93.44 36 PRO B O 1
ATOM 970 N N . ALA B 1 37 ? -10.031 -0.905 -1.479 1 95.81 37 ALA B N 1
ATOM 971 C CA . ALA B 1 37 ? -9.75 -1.537 -0.193 1 95.81 37 ALA B CA 1
ATOM 972 C C . ALA B 1 37 ? -8.383 -1.115 0.336 1 95.81 37 ALA B C 1
ATOM 974 O O . ALA B 1 37 ? -8.281 -0.542 1.424 1 95.81 37 ALA B O 1
ATOM 975 N N . VAL B 1 38 ? -7.328 -1.304 -0.472 1 96.69 38 VAL B N 1
ATOM 976 C CA . VAL B 1 38 ? -5.977 -0.974 -0.038 1 96.69 38 VAL B CA 1
ATOM 977 C C . VAL B 1 38 ? -5.242 -0.23 -1.152 1 96.69 38 VAL B C 1
ATOM 979 O O . VAL B 1 38 ? -5.699 -0.211 -2.299 1 96.69 38 VAL B O 1
ATOM 982 N N . VAL B 1 39 ? -4.125 0.402 -0.729 1 95.56 39 VAL B N 1
ATOM 983 C CA . VAL B 1 39 ? -3.23 1.097 -1.648 1 95.56 39 VAL B CA 1
ATOM 984 C C . VAL B 1 39 ? -1.812 0.552 -1.497 1 95.56 39 VAL B C 1
ATOM 986 O O . VAL B 1 39 ? -1.354 0.297 -0.381 1 95.56 39 VAL B O 1
ATOM 989 N N . VAL B 1 40 ? -1.23 0.36 -2.619 1 96.62 40 VAL B N 1
ATOM 990 C CA . VAL B 1 40 ? 0.173 -0.034 -2.67 1 96.62 40 VAL B CA 1
ATOM 991 C C . VAL B 1 40 ? 1.026 1.15 -3.119 1 96.62 40 VAL B C 1
ATOM 993 O O . VAL B 1 40 ? 0.788 1.728 -4.184 1 96.62 40 VAL B O 1
ATOM 996 N N . LEU B 1 41 ? 1.981 1.603 -2.361 1 94.5 41 LEU B N 1
ATOM 997 C CA . LEU B 1 41 ? 2.873 2.688 -2.758 1 94.5 41 LEU B CA 1
ATOM 998 C C . LEU B 1 41 ? 4.309 2.391 -2.342 1 94.5 41 LEU B C 1
ATOM 1000 O O . LEU B 1 41 ? 4.547 1.531 -1.49 1 94.5 41 LEU B O 1
ATOM 1004 N N . SER B 1 42 ? 5.207 3.082 -2.939 1 94.81 42 SER B N 1
ATOM 1005 C CA . SER B 1 42 ? 6.613 2.861 -2.619 1 94.81 42 SER B CA 1
ATOM 1006 C C . SER B 1 42 ? 6.914 3.23 -1.171 1 94.81 42 SER B C 1
ATOM 1008 O O . SER B 1 42 ? 6.32 4.16 -0.624 1 94.81 42 SER B O 1
ATOM 1010 N N . VAL B 1 43 ? 7.801 2.578 -0.659 1 92 43 VAL B N 1
ATOM 1011 C CA . VAL B 1 43 ? 8.211 2.879 0.708 1 92 43 VAL B CA 1
ATOM 1012 C C . VAL B 1 43 ? 8.688 4.328 0.798 1 92 43 VAL B C 1
ATOM 1014 O O . VAL B 1 43 ? 8.43 5.012 1.793 1 92 43 VAL B O 1
ATOM 1017 N N . GLN B 1 44 ? 9.328 4.816 -0.17 1 88.56 44 GLN B N 1
ATOM 1018 C CA . GLN B 1 44 ? 9.812 6.191 -0.199 1 88.56 44 GLN B CA 1
ATOM 1019 C C . GLN B 1 44 ? 8.664 7.188 -0.105 1 88.56 44 GLN B C 1
ATOM 1021 O O . GLN B 1 44 ? 8.727 8.148 0.665 1 88.56 44 GLN B O 1
ATOM 1026 N N . GLU B 1 45 ? 7.656 6.926 -0.857 1 86.69 45 GLU B N 1
ATOM 1027 C CA . GLU B 1 45 ? 6.488 7.801 -0.826 1 86.69 45 GLU B CA 1
ATOM 1028 C C . GLU B 1 45 ? 5.789 7.742 0.529 1 86.69 45 GLU B C 1
ATOM 1030 O O . GLU B 1 45 ? 5.332 8.766 1.041 1 86.69 45 GLU B O 1
ATOM 1035 N N . TYR B 1 46 ? 5.738 6.613 1.026 1 87.56 46 TYR B N 1
ATOM 1036 C CA . TYR B 1 46 ? 5.117 6.43 2.334 1 87.56 46 TYR B CA 1
ATOM 1037 C C . TYR B 1 46 ? 5.863 7.215 3.406 1 87.56 46 TYR B C 1
ATOM 1039 O O . TYR B 1 46 ? 5.242 7.875 4.242 1 87.56 46 TYR B O 1
ATOM 1047 N N . GLU B 1 47 ? 7.117 7.184 3.387 1 83.25 47 GLU B N 1
ATOM 1048 C CA . GLU B 1 47 ? 7.949 7.918 4.332 1 83.25 47 GLU B CA 1
ATOM 1049 C C . GLU B 1 47 ? 7.758 9.422 4.18 1 83.25 47 GLU B C 1
ATOM 1051 O O . GLU B 1 47 ? 7.715 10.156 5.172 1 83.25 47 GLU B O 1
ATOM 1056 N N . ARG B 1 48 ? 7.68 9.805 3.027 1 81.94 48 ARG B N 1
ATOM 1057 C CA . ARG B 1 48 ? 7.461 11.219 2.762 1 81.94 48 ARG B CA 1
ATOM 1058 C C . ARG B 1 48 ? 6.133 11.688 3.348 1 81.94 48 ARG B C 1
ATOM 1060 O O . ARG B 1 48 ? 6.059 12.75 3.965 1 81.94 48 ARG B O 1
ATOM 1067 N N . LEU B 1 49 ? 5.145 10.938 3.162 1 79.38 49 LEU B N 1
ATOM 1068 C CA . LEU B 1 49 ? 3.812 11.25 3.666 1 79.38 49 LEU B CA 1
ATOM 1069 C C . LEU B 1 49 ? 3.797 11.266 5.191 1 79.38 49 LEU B C 1
ATOM 1071 O O . LEU B 1 49 ? 3.123 12.094 5.801 1 79.38 49 LEU B O 1
ATOM 1075 N N . HIS B 1 50 ? 4.508 10.32 5.711 1 74.69 50 HIS B N 1
ATOM 1076 C CA . HIS B 1 50 ? 4.543 10.188 7.164 1 74.69 50 HIS B CA 1
ATOM 1077 C C . HIS B 1 50 ? 5.387 11.289 7.793 1 74.69 50 HIS B C 1
ATOM 1079 O O . HIS B 1 50 ? 5.062 11.781 8.883 1 74.69 50 HIS B O 1
ATOM 1085 N N . GLN B 1 51 ? 6.578 11.555 7.305 1 69.44 51 GLN B N 1
ATOM 1086 C CA . GLN B 1 51 ? 7.449 12.602 7.836 1 69.44 51 GLN B CA 1
ATOM 1087 C C . GLN B 1 51 ? 6.727 13.945 7.887 1 69.44 51 GLN B C 1
ATOM 1089 O O . GLN B 1 51 ? 6.914 14.719 8.828 1 69.44 51 GLN B O 1
ATOM 1094 N N . ARG B 1 52 ? 6.074 14.109 6.973 1 61.25 52 ARG B N 1
ATOM 1095 C CA . ARG B 1 52 ? 5.332 15.367 6.953 1 61.25 52 ARG B CA 1
ATOM 1096 C C . ARG B 1 52 ? 4.32 15.422 8.094 1 61.25 52 ARG B C 1
ATOM 1098 O O . ARG B 1 52 ? 3.994 16.5 8.594 1 61.25 52 ARG B O 1
ATOM 1105 N N . HIS B 1 53 ? 3.867 14.281 8.422 1 58.84 53 HIS B N 1
ATOM 1106 C CA . HIS B 1 53 ? 2.939 14.195 9.547 1 58.84 53 HIS B CA 1
ATOM 1107 C C . HIS B 1 53 ? 3.67 14.344 10.875 1 58.84 53 HIS B C 1
ATOM 1109 O O . HIS B 1 53 ? 3.1 14.844 11.852 1 58.84 53 HIS B O 1
ATOM 1115 N N . ASP B 1 54 ? 4.844 13.617 10.953 1 55.34 54 ASP B N 1
ATOM 1116 C CA . ASP B 1 54 ? 5.602 13.578 12.195 1 55.34 54 ASP B CA 1
ATOM 1117 C C . ASP B 1 54 ? 5.949 14.984 12.672 1 55.34 54 ASP B C 1
ATOM 1119 O O . ASP B 1 54 ? 6.34 15.172 13.828 1 55.34 54 ASP B O 1
ATOM 1123 N N . VAL B 1 55 ? 6.043 15.898 11.711 1 50.41 55 VAL B N 1
ATOM 1124 C CA . VAL B 1 55 ? 6.438 17.172 12.289 1 50.41 55 VAL B CA 1
ATOM 1125 C C . VAL B 1 55 ? 5.516 17.531 13.453 1 50.41 55 VAL B C 1
ATOM 1127 O O . VAL B 1 55 ? 5.855 18.359 14.297 1 50.41 55 VAL B O 1
ATOM 1130 N N . GLY B 1 56 ? 4.418 16.922 13.391 1 47.25 56 GLY B N 1
ATOM 1131 C CA . GLY B 1 56 ? 3.652 17.359 14.547 1 47.25 56 GLY B CA 1
ATOM 1132 C C . GLY B 1 56 ? 3.57 16.312 15.641 1 47.25 56 GLY B C 1
ATOM 1133 O O . GLY B 1 56 ? 3.258 16.625 16.797 1 47.25 56 GLY B O 1
ATOM 1134 N N . THR B 1 57 ? 3.531 14.93 15.312 1 51.12 57 THR B N 1
ATOM 1135 C CA . THR B 1 57 ? 3.289 13.992 16.406 1 51.12 57 THR B CA 1
ATOM 1136 C C . THR B 1 57 ? 4.523 13.133 16.656 1 51.12 57 THR B C 1
ATOM 1138 O O . THR B 1 57 ? 5.137 12.617 15.711 1 51.12 57 THR B O 1
ATOM 1141 N N . PRO B 1 58 ? 5.137 13.195 17.719 1 51.31 58 PRO B N 1
ATOM 1142 C CA . PRO B 1 58 ? 6.328 12.453 18.156 1 51.31 58 PRO B CA 1
ATOM 1143 C C . PRO B 1 58 ? 6.266 10.977 17.781 1 51.31 58 PRO B C 1
ATOM 1145 O O . PRO B 1 58 ? 7.273 10.391 17.375 1 51.31 58 PRO B O 1
ATOM 1148 N N . SER B 1 59 ? 5.211 10.281 17.906 1 50.88 59 SER B N 1
ATOM 1149 C CA . SER B 1 59 ? 5.109 8.828 17.812 1 50.88 59 SER B CA 1
ATOM 1150 C C . SER B 1 59 ? 5.348 8.344 16.391 1 50.88 59 SER B C 1
ATOM 1152 O O . SER B 1 59 ? 5.902 7.266 16.188 1 50.88 59 SER B O 1
ATOM 1154 N N . PHE B 1 60 ? 5.031 9.062 15.5 1 49.41 60 PHE B N 1
ATOM 1155 C CA . PHE B 1 60 ? 5.207 8.594 14.133 1 49.41 60 PHE B CA 1
ATOM 1156 C C . PHE B 1 60 ? 6.68 8.617 13.734 1 49.41 60 PHE B C 1
ATOM 1158 O O . PHE B 1 60 ? 7.164 7.688 13.086 1 49.41 60 PHE B O 1
ATOM 1165 N N . VAL B 1 61 ? 7.426 9.5 14.188 1 53.81 61 VAL B N 1
ATOM 1166 C CA . VAL B 1 61 ? 8.875 9.484 14.016 1 53.81 61 VAL B CA 1
ATOM 1167 C C . VAL B 1 61 ? 9.43 8.125 14.438 1 53.81 61 VAL B C 1
ATOM 1169 O O . VAL B 1 61 ? 10.328 7.582 13.789 1 53.81 61 VAL B O 1
ATOM 1172 N N . GLU B 1 62 ? 8.836 7.688 15.445 1 53.53 62 GLU B N 1
ATOM 1173 C CA . GLU B 1 62 ? 9.281 6.402 15.969 1 53.53 62 GLU B CA 1
ATOM 1174 C C . GLU B 1 62 ? 8.984 5.27 14.992 1 53.53 62 GLU B C 1
ATOM 1176 O O . GLU B 1 62 ? 9.797 4.355 14.828 1 53.53 62 GLU B O 1
ATOM 1181 N N . HIS B 1 63 ? 7.914 5.34 14.375 1 53.69 63 HIS B N 1
ATOM 1182 C CA . H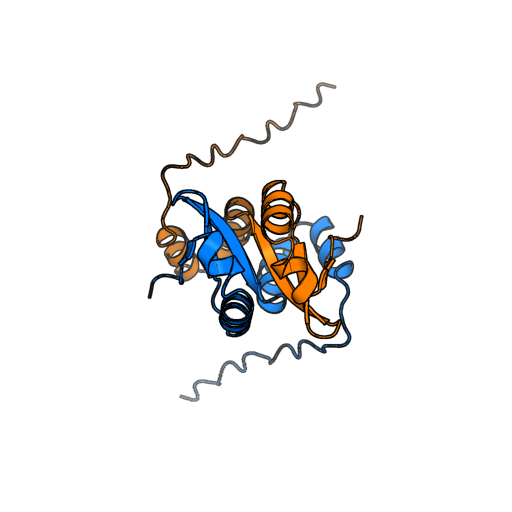IS B 1 63 ? 7.562 4.316 13.391 1 53.69 63 HIS B CA 1
ATOM 1183 C C . HIS B 1 63 ? 8.5 4.363 12.188 1 53.69 63 HIS B C 1
ATOM 1185 O O . HIS B 1 63 ? 8.961 3.324 11.711 1 53.69 63 HIS B O 1
ATOM 1191 N N . LEU B 1 64 ? 8.852 5.504 11.836 1 55.19 64 LEU B N 1
ATOM 1192 C CA . LEU B 1 64 ? 9.797 5.676 10.742 1 55.19 64 LEU B CA 1
ATOM 1193 C C . LEU B 1 64 ? 11.164 5.113 11.117 1 55.19 64 LEU B C 1
ATOM 1195 O O . LEU B 1 64 ? 11.82 4.461 10.297 1 55.19 64 LEU B O 1
ATOM 1199 N N . LEU B 1 65 ? 11.375 5.449 12.258 1 56.75 65 LEU B N 1
ATOM 1200 C CA . LEU B 1 65 ? 12.68 4.992 12.734 1 56.75 65 LEU B CA 1
ATOM 1201 C C . LEU B 1 65 ? 12.719 3.473 12.836 1 56.75 65 LEU B C 1
ATOM 1203 O O . LEU B 1 65 ? 13.797 2.871 12.789 1 56.75 65 LEU B O 1
ATOM 1207 N N . ALA B 1 66 ? 11.562 3.002 13.07 1 53.81 66 ALA B N 1
ATOM 1208 C CA . ALA B 1 66 ? 11.508 1.554 13.258 1 53.81 66 ALA B CA 1
ATOM 12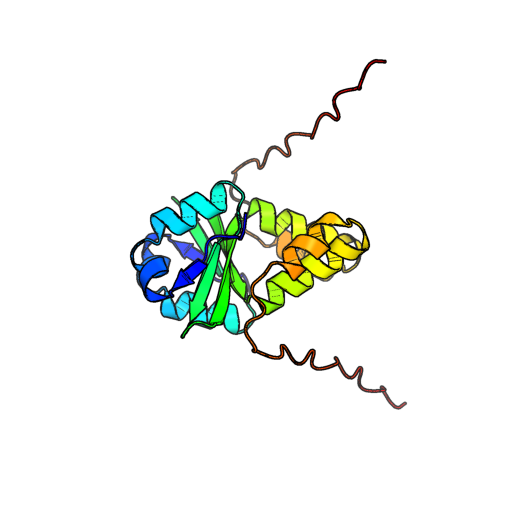09 C C . ALA B 1 66 ? 11.461 0.833 11.914 1 53.81 66 ALA B C 1
ATOM 1211 O O . ALA B 1 66 ? 11.648 -0.385 11.844 1 53.81 66 ALA B O 1
ATOM 1212 N N . MET B 1 67 ? 11.109 1.473 10.93 1 50.62 67 MET B N 1
ATOM 1213 C CA . MET B 1 67 ? 11.086 0.853 9.609 1 50.62 67 MET B CA 1
ATOM 1214 C C . MET B 1 67 ? 12.484 0.432 9.188 1 50.62 67 MET B C 1
ATOM 1216 O O . MET B 1 67 ? 13.445 1.188 9.352 1 50.62 67 MET B O 1
ATOM 1220 N N . PRO B 1 68 ? 12.656 -0.821 9.109 1 49.25 68 PRO B N 1
ATOM 1221 C CA . PRO B 1 68 ? 14 -1.258 8.719 1 49.25 68 PRO B CA 1
ATOM 1222 C C . PRO B 1 68 ? 14.57 -0.459 7.547 1 49.25 68 PRO B C 1
ATOM 1224 O O . PRO B 1 68 ? 13.852 -0.181 6.582 1 49.25 68 PRO B O 1
ATOM 1227 N N . GLN B 1 69 ? 15.375 0.526 7.844 1 48 69 GLN B N 1
ATOM 1228 C CA . GLN B 1 69 ? 16.078 1.259 6.801 1 48 69 GLN B CA 1
ATOM 1229 C C . GLN B 1 69 ? 16.938 0.32 5.949 1 48 69 GLN B C 1
ATOM 1231 O O . GLN B 1 69 ? 17.844 -0.338 6.465 1 48 69 GLN B O 1
ATOM 1236 N N . GLY B 1 70 ? 16.453 -0.515 5.309 1 44.44 70 GLY B N 1
ATOM 1237 C CA . GLY B 1 70 ? 17.453 -1.105 4.438 1 44.44 70 GLY B CA 1
ATOM 1238 C C . GLY B 1 70 ? 18.438 -0.093 3.893 1 44.44 70 GLY B C 1
ATOM 1239 O O . GLY B 1 70 ? 18.203 1.114 3.955 1 44.44 70 GLY B O 1
ATOM 1240 N N . GLU B 1 71 ? 19.766 -0.422 3.809 1 42.5 71 GLU B N 1
ATOM 1241 C CA . GLU B 1 71 ? 20.828 0.344 3.174 1 42.5 71 GLU B CA 1
ATOM 1242 C C . GLU B 1 71 ? 20.328 1.082 1.938 1 42.5 71 GLU B C 1
ATOM 1244 O O . GLU B 1 71 ? 21.109 1.562 1.125 1 42.5 71 GLU B O 1
ATOM 1249 N N . VAL B 1 72 ? 19.188 0.847 1.5 1 40.19 72 VAL B N 1
ATOM 1250 C CA . VAL B 1 72 ? 18.922 1.585 0.271 1 40.19 72 VAL B CA 1
ATOM 1251 C C . VAL B 1 72 ? 18.906 3.084 0.56 1 40.19 72 VAL B C 1
ATOM 1253 O O . VAL B 1 72 ? 18.156 3.555 1.409 1 40.19 72 VAL B O 1
ATOM 1256 N N . GLU B 1 73 ? 20.047 3.74 0.514 1 37.84 73 GLU B N 1
ATOM 1257 C CA . GLU B 1 73 ? 20.312 5.172 0.561 1 37.84 73 GLU B CA 1
ATOM 1258 C C . GLU B 1 73 ? 19.25 5.957 -0.203 1 37.84 73 GLU B C 1
ATOM 1260 O O . GLU B 1 73 ? 19.141 5.836 -1.424 1 37.84 73 GLU B O 1
ATOM 1265 N N . PHE B 1 74 ? 17.953 6.008 0.139 1 40.22 74 PHE B N 1
ATOM 1266 C CA . PHE B 1 74 ? 17.031 6.977 -0.456 1 40.22 74 PHE B CA 1
ATOM 1267 C C . PHE B 1 74 ? 17.719 8.328 -0.64 1 40.22 74 PHE B C 1
ATOM 1269 O O . PHE B 1 74 ? 18.062 8.992 0.338 1 40.22 74 PHE B O 1
ATOM 1276 N N . GLU B 1 75 ? 18.672 8.453 -1.471 1 33.91 75 GLU B N 1
ATOM 1277 C CA . GLU B 1 75 ? 19.25 9.75 -1.821 1 33.91 75 GLU B CA 1
ATOM 1278 C C . GLU B 1 75 ? 18.156 10.781 -2.082 1 33.91 75 GLU B C 1
ATOM 1280 O O . GLU B 1 75 ? 17.297 10.586 -2.953 1 33.91 75 GLU B O 1
ATOM 1285 N N . ARG B 1 76 ? 17.484 11.234 -1.086 1 38.22 76 ARG B N 1
ATOM 1286 C CA . ARG B 1 76 ? 16.719 12.453 -1.306 1 38.22 76 ARG B CA 1
ATOM 1287 C C . ARG B 1 76 ? 17.359 13.305 -2.404 1 38.22 76 ARG B C 1
ATOM 1289 O O . ARG B 1 76 ? 18.516 13.711 -2.295 1 38.22 76 ARG B O 1
ATOM 1296 N N . GLN B 1 77 ? 17.094 12.977 -3.699 1 35.38 77 GLN B N 1
ATOM 1297 C CA . GLN B 1 77 ? 17.578 13.938 -4.684 1 35.38 77 GLN B CA 1
ATOM 1298 C C . GLN B 1 77 ? 17 15.328 -4.41 1 35.38 77 GLN B C 1
ATOM 1300 O O . GLN B 1 77 ? 15.789 15.492 -4.273 1 35.38 77 GLN B O 1
ATOM 1305 N N . PRO B 1 78 ? 17.703 16.109 -3.848 1 33.12 78 PRO B N 1
ATOM 1306 C CA . PRO B 1 78 ? 17.25 17.484 -3.662 1 33.12 78 PRO B CA 1
ATOM 1307 C C . PRO B 1 78 ? 16.562 18.062 -4.898 1 33.12 78 PRO B C 1
ATOM 1309 O O . PRO B 1 78 ? 16.922 17.703 -6.027 1 33.12 78 PRO B O 1
ATOM 1312 N N . VAL B 1 79 ? 15.266 18.203 -4.938 1 34.66 79 VAL B N 1
ATOM 1313 C CA . VAL B 1 79 ? 14.625 18.969 -6 1 34.66 79 VAL B CA 1
ATOM 1314 C C . VAL B 1 79 ? 15.352 20.297 -6.184 1 34.66 79 VAL B C 1
ATOM 1316 O O . VAL B 1 79 ? 15.508 21.078 -5.234 1 34.66 79 VAL B O 1
ATOM 1319 N N . THR B 1 80 ? 16.438 20.266 -6.902 1 33.88 80 THR B N 1
ATOM 1320 C CA . THR B 1 80 ? 17 21.547 -7.336 1 33.88 80 THR B CA 1
ATOM 1321 C C . THR B 1 80 ? 15.93 22.422 -7.973 1 33.88 80 THR B C 1
ATOM 1323 O O . THR B 1 80 ? 15.289 22.031 -8.945 1 33.88 80 THR B O 1
ATOM 1326 N N . LEU B 1 81 ? 15.133 23.141 -7.234 1 32.97 81 LEU B N 1
ATOM 1327 C CA . LEU B 1 81 ? 14.445 24.281 -7.824 1 32.97 81 LEU B CA 1
ATOM 1328 C C . LEU B 1 81 ? 15.336 24.969 -8.859 1 32.97 81 LEU B C 1
ATOM 1330 O O . LEU B 1 81 ? 16.469 25.359 -8.555 1 32.97 81 LEU B O 1
ATOM 1334 N N . ARG B 1 82 ? 15.312 24.516 -10.062 1 36.97 82 ARG B N 1
ATOM 1335 C CA . ARG B 1 82 ? 15.922 25.328 -11.117 1 36.97 82 ARG B CA 1
ATOM 1336 C C . ARG B 1 82 ? 15.617 26.797 -10.922 1 36.97 82 ARG B C 1
ATOM 1338 O O . ARG B 1 82 ? 14.484 27.172 -10.617 1 36.97 82 ARG B O 1
ATOM 1345 N N . GLU B 1 83 ? 16.578 27.625 -10.531 1 35.12 83 GLU B N 1
ATOM 1346 C CA . GLU B 1 83 ? 16.641 29.078 -10.656 1 35.12 83 GLU B CA 1
ATOM 1347 C C . GLU B 1 83 ? 16.062 29.547 -11.984 1 35.12 83 GLU B C 1
ATOM 1349 O O . GLU B 1 83 ? 16.547 29.156 -13.047 1 35.12 83 GLU B O 1
ATOM 1354 N N . VAL B 1 84 ? 14.742 29.625 -12.109 1 35.09 84 VAL B N 1
ATOM 1355 C CA . VAL B 1 84 ? 14.281 30.406 -13.25 1 35.09 84 VAL B CA 1
ATOM 1356 C C . VAL B 1 84 ? 15.086 31.703 -13.352 1 35.09 84 VAL B C 1
ATOM 1358 O O . VAL B 1 84 ? 15.062 32.531 -12.438 1 35.09 84 VAL B O 1
ATOM 1361 N N . GLU B 1 85 ? 16.25 31.641 -13.891 1 28.7 85 GLU B N 1
ATOM 1362 C CA . GLU B 1 85 ? 16.891 32.875 -14.383 1 28.7 85 GLU B CA 1
ATOM 1363 C C . GLU B 1 85 ? 15.984 33.594 -15.367 1 28.7 85 GLU B C 1
ATOM 1365 O O . GLU B 1 85 ? 15.508 33 -16.344 1 28.7 85 GLU B O 1
ATOM 1370 N N . PHE B 1 86 ? 15.195 34.625 -14.734 1 27.81 86 PHE B N 1
ATOM 1371 C CA . PHE B 1 86 ? 14.945 35.75 -15.633 1 27.81 86 PHE B CA 1
ATOM 1372 C C . PHE B 1 86 ? 16.25 36.469 -15.969 1 27.81 86 PHE B C 1
ATOM 1374 O O . PHE B 1 86 ? 17.203 36.438 -15.203 1 27.81 86 PHE B O 1
#

Sequence (172 aa):
MPEPRWSLQDAKNSFSAVVDAALHGRPQTVTKRGKPAVVVLSVQEYERLHQRHDVGTPSFVEHLLAMPQGEVEFERQPVTLREVEFMPEPRWSLQDAKNSFSAVVDAALHGRPQTVTKRGKPAVVVLSVQEYERLHQRHDVGTPSFVEHLLAMPQGEVEFERQPVTLREVEF

Secondary structure (DSSP, 8-state):
-PPPEEEHHHHHHTHHHHHHHHHTT--EEEEETTEEEEEEEEHHHHHHHHHHHHTT-HHHHHHHHHS---S---------------/-PPPEEEHHHHHHTHHHHHHHHHTT--EEEEETTEEEEEEEEHHHHHHHHHHHHTT-HHHHHHHHHS---S---------------

pLDDT: mean 71.53, std 24.47, range [27.81, 97.75]

InterPro domains:
  IPR006442 Type II toxin-antitoxin system, antitoxin Phd/YefM [PF02604] (6-53)
  IPR036165 YefM-like superfamily [SSF143120] (6-69)

Organism: Magnetospirillum gryphiswaldense (strain DSM 6361 / JCM 21280 / NBRC 15271 / MSR-1) (NCBI:txid431944)